Protein AF-A0A7R8ZCL9-F1 (afdb_monomer_lite)

Organism: Timema douglasi (NCBI:txid61478)

Sequence (149 aa):
MVAANIPWKKLDNPYFNAFLNKYTNMKIPDESTLRKHYLHSTYLSVVQTFDEEQAVAITEANAAIYCSSVIADLAYVKSNFGNLPGAITALEARDLPLVKEVKIMRGIEENLNQASGSVGTAIVDTFNRVLQRNPGWKVMTSMADILEG

pLDDT: mean 87.89, std 7.94, range [62.59, 96.94]

Foldseek 3Di:
DVVVPDDQQCCVVPVVQVVCCVVVVDNDDHSVVCVPPPCPVVVVVVLVPDDCVVDVVSVVVVCVVVVVVVVVVVVLCCQQPVCVVVLVVQLPDPPDDLLVNLVSLVVNLVSLVPRDDDVSVVVNVVSVVVCVVDPVNVVSNVVSVVVVD

Structure (mmCIF, N/CA/C/O backbone):
data_AF-A0A7R8ZCL9-F1
#
_entry.id   AF-A0A7R8ZCL9-F1
#
loop_
_atom_site.group_PDB
_atom_site.id
_atom_site.type_symbol
_atom_site.label_atom_id
_atom_site.label_alt_id
_atom_site.label_comp_id
_atom_site.label_asym_id
_atom_site.label_entity_id
_atom_site.label_seq_id
_atom_site.pdbx_PDB_ins_code
_atom_site.Cartn_x
_atom_site.Cartn_y
_atom_site.Cartn_z
_atom_site.occupancy
_atom_site.B_iso_or_equiv
_atom_site.auth_seq_id
_atom_site.auth_comp_id
_atom_site.auth_asym_id
_atom_site.auth_atom_id
_atom_site.pdbx_PDB_model_num
ATOM 1 N N . MET A 1 1 ? -20.299 -23.282 7.187 1.00 68.38 1 MET A N 1
ATOM 2 C CA . MET A 1 1 ? -19.136 -23.506 8.078 1.00 68.38 1 MET A CA 1
ATOM 3 C C . MET A 1 1 ? -19.289 -22.809 9.420 1.00 68.38 1 MET A C 1
ATOM 5 O O . MET A 1 1 ? -19.379 -23.524 10.404 1.00 68.38 1 MET A O 1
ATOM 9 N N . VAL A 1 2 ? -19.376 -21.469 9.469 1.00 62.59 2 VAL A N 1
ATOM 10 C CA . VAL A 1 2 ? -19.625 -20.713 10.721 1.00 62.59 2 VAL A CA 1
ATOM 11 C C . VAL A 1 2 ? -20.941 -21.143 11.367 1.00 62.59 2 VAL A C 1
ATOM 13 O O . VAL A 1 2 ? -20.937 -21.636 12.485 1.00 62.59 2 VAL A O 1
ATOM 16 N N . ALA A 1 3 ? -22.038 -21.109 10.604 1.00 65.56 3 ALA A N 1
ATOM 17 C CA . ALA A 1 3 ? -23.354 -21.561 11.067 1.00 65.56 3 ALA A CA 1
ATOM 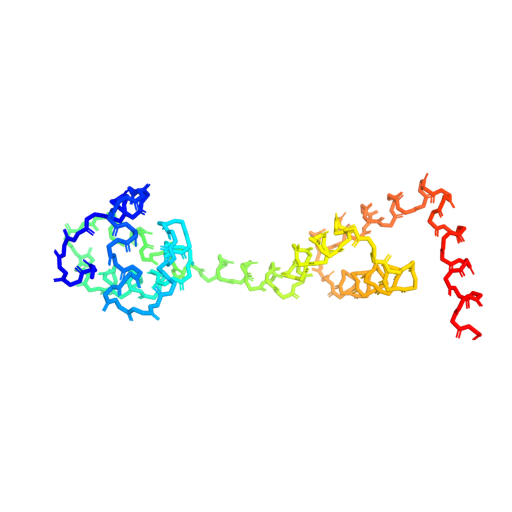18 C C . ALA A 1 3 ? -23.418 -23.056 11.443 1.00 65.56 3 ALA A C 1
ATOM 20 O O . ALA A 1 3 ? -24.341 -23.481 12.121 1.00 65.56 3 ALA A O 1
ATOM 21 N N . ALA A 1 4 ? -22.444 -23.857 10.997 1.00 74.69 4 ALA A N 1
ATOM 22 C CA . ALA A 1 4 ? -22.382 -25.293 11.266 1.00 74.69 4 ALA A CA 1
ATOM 23 C C . ALA A 1 4 ? -21.378 -25.646 12.381 1.00 74.69 4 ALA A C 1
ATOM 25 O O . ALA A 1 4 ? -21.123 -26.824 12.607 1.00 74.69 4 ALA A O 1
ATOM 26 N N . ASN A 1 5 ? -20.773 -24.642 13.032 1.00 75.50 5 ASN A N 1
ATOM 27 C CA . ASN A 1 5 ? -19.752 -24.800 14.071 1.00 75.50 5 ASN A CA 1
ATOM 28 C C . ASN A 1 5 ? -18.576 -25.720 13.671 1.00 75.50 5 ASN A C 1
ATOM 30 O O . ASN A 1 5 ? -18.032 -26.467 14.482 1.00 75.50 5 ASN A O 1
ATOM 34 N N . ILE A 1 6 ? -18.196 -25.704 12.389 1.00 79.50 6 ILE A N 1
ATOM 35 C CA . ILE A 1 6 ? -17.096 -26.530 11.874 1.00 79.50 6 ILE A CA 1
ATOM 36 C C . ILE A 1 6 ? -15.789 -25.751 12.053 1.00 79.50 6 ILE A C 1
ATOM 38 O O . ILE A 1 6 ? -15.682 -24.675 11.464 1.00 79.50 6 ILE A O 1
ATOM 42 N N . PRO A 1 7 ? -14.780 -26.271 12.784 1.00 81.50 7 PRO A N 1
ATOM 43 C CA . PRO A 1 7 ? -13.487 -25.609 12.933 1.00 81.50 7 PRO A CA 1
ATOM 44 C C . PRO A 1 7 ? -12.785 -25.425 11.590 1.00 81.50 7 PRO A C 1
ATOM 46 O O . PRO A 1 7 ? -12.665 -26.361 10.801 1.00 81.50 7 PRO A O 1
ATOM 49 N N . TRP A 1 8 ? -12.269 -24.228 11.342 1.00 80.31 8 TRP A N 1
ATOM 50 C CA . TRP A 1 8 ? -11.793 -23.841 10.013 1.00 80.31 8 TRP A CA 1
ATOM 51 C C . TRP A 1 8 ? -10.515 -24.551 9.592 1.00 80.31 8 TRP A C 1
ATOM 53 O O . TRP A 1 8 ? -10.356 -24.860 8.419 1.00 80.31 8 TRP A O 1
ATOM 63 N N . LYS A 1 9 ? -9.684 -24.944 10.562 1.00 84.44 9 LYS A N 1
ATOM 64 C CA . LYS A 1 9 ? -8.513 -25.810 10.363 1.00 84.44 9 LYS A CA 1
ATOM 65 C C . LYS A 1 9 ? -8.853 -27.131 9.659 1.00 84.44 9 LYS A C 1
ATOM 67 O O . LYS A 1 9 ? -7.988 -27.789 9.096 1.00 84.44 9 LYS A O 1
ATOM 72 N N . LYS A 1 10 ? -10.124 -27.554 9.673 1.00 86.50 10 LYS A N 1
ATOM 73 C CA . LYS A 1 10 ? -10.569 -28.732 8.918 1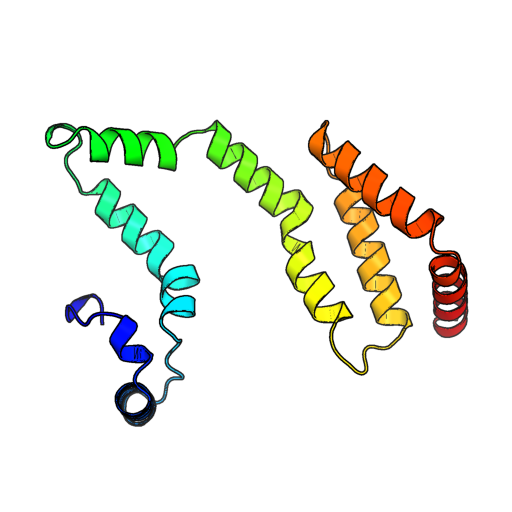.00 86.50 10 LYS A CA 1
ATOM 74 C C . LYS A 1 10 ? -10.495 -28.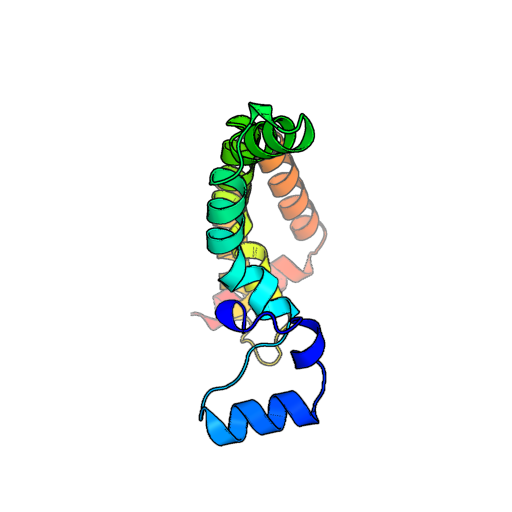524 7.404 1.00 86.50 10 LYS A C 1
ATOM 76 O O . LYS A 1 10 ? -10.436 -29.521 6.697 1.00 86.50 10 LYS A O 1
ATOM 81 N N . LEU A 1 11 ? -10.454 -27.286 6.908 1.00 85.44 11 LEU A N 1
ATOM 82 C CA . LEU A 1 11 ? -10.265 -26.989 5.485 1.00 85.44 11 LEU A CA 1
ATOM 83 C C . LEU A 1 11 ? -8.868 -27.301 4.964 1.00 85.44 11 LEU A C 1
ATOM 85 O O . LEU A 1 11 ? -8.723 -27.538 3.767 1.00 85.44 11 LEU A O 1
ATOM 89 N N . ASP A 1 12 ? -7.879 -27.365 5.852 1.00 84.56 12 ASP A N 1
ATOM 90 C CA . ASP A 1 12 ? -6.526 -27.797 5.503 1.00 84.56 12 ASP A CA 1
ATOM 91 C C . ASP A 1 12 ? -6.476 -29.310 5.237 1.00 84.56 12 ASP A C 1
ATOM 93 O O . ASP A 1 12 ? -5.496 -29.827 4.703 1.00 84.56 12 ASP A O 1
ATOM 97 N N . ASN A 1 13 ? -7.535 -30.051 5.594 1.00 88.94 13 ASN A N 1
ATOM 98 C CA . ASN A 1 13 ? -7.650 -31.455 5.239 1.00 88.94 13 ASN A CA 1
ATOM 99 C C . ASN A 1 13 ? -7.972 -31.587 3.735 1.00 88.94 13 ASN A C 1
ATOM 101 O O . ASN A 1 13 ? -9.056 -31.175 3.306 1.00 88.94 13 ASN A O 1
ATOM 105 N N . PRO A 1 14 ? -7.097 -32.231 2.939 1.00 89.81 14 PRO A N 1
ATOM 106 C CA . PRO A 1 14 ? -7.254 -32.297 1.489 1.00 89.81 14 PRO A CA 1
ATOM 107 C C . PRO A 1 14 ? -8.503 -33.077 1.062 1.00 89.81 14 PRO A C 1
ATOM 109 O O . PRO A 1 14 ? -9.140 -32.713 0.077 1.00 89.81 14 PRO A O 1
ATOM 112 N N . TYR A 1 15 ? -8.908 -34.105 1.817 1.00 92.19 15 TYR A N 1
ATOM 113 C CA . TYR A 1 15 ? -10.111 -34.888 1.524 1.00 92.19 15 TYR A CA 1
ATOM 114 C C . TYR A 1 15 ? -11.384 -34.085 1.777 1.00 92.19 15 TYR A C 1
ATOM 116 O O . TYR A 1 15 ? -12.304 -34.105 0.962 1.00 92.19 15 TYR A O 1
ATOM 124 N N . PHE A 1 16 ? -11.432 -33.353 2.891 1.00 88.94 16 PHE A N 1
ATOM 125 C CA . PHE A 1 16 ? -12.569 -32.494 3.213 1.00 88.94 16 PHE A CA 1
ATOM 126 C C . PHE A 1 16 ? -12.691 -31.334 2.219 1.00 88.94 16 PHE A C 1
ATOM 128 O O . PHE A 1 16 ? -13.784 -31.049 1.734 1.00 88.94 16 PHE A O 1
ATOM 135 N N . ASN A 1 17 ? -11.568 -30.716 1.852 1.00 87.50 17 ASN A N 1
ATOM 136 C CA . ASN A 1 17 ? -11.533 -29.658 0.848 1.00 87.50 17 ASN A CA 1
ATOM 137 C C . ASN A 1 17 ? -11.992 -30.169 -0.531 1.00 87.50 17 ASN A C 1
ATOM 139 O O . ASN A 1 17 ? -12.872 -29.572 -1.150 1.00 87.50 17 ASN A O 1
ATOM 143 N N . ALA A 1 18 ? -11.478 -31.323 -0.974 1.00 89.56 18 ALA A N 1
ATOM 144 C CA . ALA A 1 18 ? -11.885 -31.956 -2.228 1.00 89.56 18 ALA A CA 1
ATOM 145 C C . ALA A 1 18 ? -13.376 -32.322 -2.241 1.00 89.56 18 ALA A C 1
ATOM 147 O O . ALA A 1 18 ? -14.053 -32.107 -3.248 1.00 89.56 18 ALA A O 1
ATOM 148 N N . PHE A 1 19 ? -13.900 -32.832 -1.121 1.00 90.88 19 PHE A N 1
ATOM 149 C CA . PHE A 1 19 ? -15.327 -33.092 -0.956 1.00 90.88 19 PHE A CA 1
ATOM 150 C C . PHE A 1 19 ? -16.142 -31.811 -1.152 1.00 90.88 19 PHE A C 1
ATOM 152 O O . PHE A 1 19 ? -17.055 -31.787 -1.975 1.00 90.88 19 PHE A O 1
ATOM 159 N N . LEU A 1 20 ? -15.792 -30.732 -0.447 1.00 88.69 20 LEU A N 1
ATOM 160 C CA . LEU A 1 20 ? -16.513 -29.469 -0.569 1.00 88.69 20 LEU A CA 1
ATOM 161 C C . LEU A 1 20 ? -16.443 -28.922 -1.999 1.00 88.69 20 LEU A C 1
ATOM 163 O O . LEU A 1 20 ? -17.494 -28.640 -2.561 1.00 88.69 20 LEU A O 1
ATOM 167 N N . ASN A 1 21 ? -15.259 -28.870 -2.622 1.00 88.62 21 ASN A N 1
ATOM 168 C CA . ASN A 1 21 ? -15.110 -28.419 -4.013 1.00 88.62 21 ASN A CA 1
ATOM 169 C C . ASN A 1 21 ? -15.998 -29.221 -4.980 1.00 88.62 21 ASN A C 1
ATOM 171 O O . ASN A 1 21 ? -16.619 -28.643 -5.870 1.00 88.62 21 ASN A O 1
ATOM 175 N N . LYS A 1 22 ? -16.086 -30.547 -4.794 1.00 93.19 22 LYS A N 1
ATOM 176 C CA . LYS A 1 22 ? -16.890 -31.435 -5.646 1.00 93.19 22 LYS A CA 1
ATOM 177 C C . LYS A 1 22 ? -18.387 -31.136 -5.564 1.00 93.19 22 LYS A C 1
ATOM 179 O O . LYS A 1 22 ? -19.062 -31.188 -6.586 1.00 93.19 22 LYS A O 1
ATOM 184 N N . TYR A 1 23 ? -18.913 -30.880 -4.367 1.00 90.19 23 TYR A N 1
ATOM 185 C CA . TYR A 1 23 ? -20.361 -30.760 -4.154 1.00 90.19 23 TYR A CA 1
ATOM 186 C C . TYR A 1 23 ? -20.878 -29.320 -4.149 1.00 90.19 23 TYR A C 1
ATOM 188 O O . TYR A 1 23 ? -22.066 -29.112 -4.374 1.00 90.19 23 TYR A O 1
ATOM 196 N N . THR A 1 24 ? -20.023 -28.324 -3.913 1.00 86.75 24 THR A N 1
ATOM 197 C CA . THR A 1 24 ? -20.414 -26.905 -3.982 1.00 86.75 24 THR A CA 1
ATOM 198 C C . THR A 1 24 ? -20.139 -26.287 -5.345 1.00 86.75 24 THR A C 1
ATOM 200 O O . THR A 1 24 ? -20.676 -25.224 -5.643 1.00 86.75 24 THR A O 1
ATOM 203 N N . ASN A 1 25 ? -19.306 -26.930 -6.171 1.00 87.00 25 ASN A N 1
ATOM 204 C CA . ASN A 1 25 ? -18.831 -26.396 -7.447 1.00 87.00 25 ASN A CA 1
ATOM 205 C C . ASN A 1 25 ? -18.141 -25.020 -7.306 1.00 87.00 25 ASN A C 1
ATOM 207 O O . ASN A 1 25 ? -18.103 -24.224 -8.243 1.00 87.00 25 ASN A O 1
ATOM 211 N N . MET A 1 26 ? -17.602 -24.732 -6.118 1.00 83.19 26 MET A N 1
ATOM 212 C CA . MET A 1 26 ? -16.887 -23.504 -5.783 1.00 83.19 26 MET A CA 1
ATOM 213 C C . MET A 1 26 ? -15.478 -23.848 -5.311 1.00 83.19 26 MET A C 1
ATOM 215 O O . MET A 1 26 ? -15.293 -24.826 -4.593 1.00 83.19 26 MET A O 1
ATOM 219 N N . LYS A 1 27 ? -14.492 -23.010 -5.653 1.00 83.06 27 LYS A N 1
ATOM 220 C CA . LYS A 1 27 ? -13.144 -23.114 -5.083 1.00 83.06 27 LYS A CA 1
ATOM 221 C C . LYS A 1 27 ? -13.193 -22.670 -3.624 1.00 83.06 27 LYS A C 1
ATOM 223 O O . LYS A 1 27 ? -13.339 -21.480 -3.344 1.00 83.06 27 LYS A O 1
ATOM 228 N N . ILE A 1 28 ? -13.083 -23.623 -2.707 1.00 83.50 28 ILE A N 1
ATOM 229 C CA . ILE A 1 28 ? -13.099 -23.348 -1.273 1.00 83.50 28 ILE A CA 1
ATOM 230 C C . ILE A 1 28 ? -11.770 -22.685 -0.880 1.00 83.50 28 ILE A C 1
ATOM 232 O O . ILE A 1 28 ? -10.712 -23.279 -1.109 1.00 83.50 28 ILE A O 1
ATOM 236 N N . PRO A 1 29 ? -11.792 -21.467 -0.308 1.00 82.44 29 PRO A N 1
ATOM 237 C CA . PRO A 1 29 ? -10.581 -20.824 0.180 1.00 82.44 29 PRO A CA 1
ATOM 238 C C . PRO A 1 29 ? -9.990 -21.603 1.358 1.00 82.44 29 PRO A C 1
ATOM 240 O O . PRO A 1 29 ? -10.722 -22.231 2.123 1.00 82.44 29 PRO A O 1
ATOM 243 N N . ASP A 1 30 ? -8.672 -21.543 1.523 1.00 83.81 30 ASP A N 1
ATOM 244 C CA . ASP A 1 30 ? -8.004 -22.103 2.697 1.00 83.81 30 ASP A CA 1
ATOM 245 C C . ASP A 1 30 ? -8.353 -21.325 3.980 1.00 83.81 30 ASP A C 1
ATOM 247 O O . ASP A 1 30 ? -8.913 -20.220 3.954 1.00 83.81 30 ASP A O 1
ATOM 251 N N . GLU A 1 31 ? -8.001 -21.911 5.124 1.00 85.12 31 GLU A N 1
ATOM 252 C CA . GLU A 1 31 ? -8.277 -21.357 6.449 1.00 85.12 31 GLU A CA 1
ATOM 253 C C . GLU A 1 31 ? -7.700 -19.943 6.642 1.00 85.12 31 GLU A C 1
ATOM 255 O O . GLU A 1 31 ? -8.360 -19.067 7.215 1.00 85.12 31 GLU A O 1
ATOM 260 N N . SER A 1 32 ? -6.516 -19.677 6.086 1.00 82.50 32 SER A N 1
ATOM 261 C CA . SER A 1 32 ? -5.867 -18.368 6.151 1.00 82.50 32 SER A CA 1
ATOM 262 C C . SER A 1 32 ? -6.606 -17.331 5.316 1.00 82.50 32 SER A C 1
ATOM 264 O O . SER A 1 32 ? -6.844 -16.212 5.785 1.00 82.50 32 SER A O 1
ATOM 266 N N . THR A 1 33 ? -7.024 -17.704 4.106 1.00 83.25 33 THR A N 1
ATOM 267 C CA . THR A 1 33 ? -7.795 -16.825 3.222 1.00 83.25 33 THR A CA 1
ATOM 268 C C . THR A 1 33 ? -9.134 -16.442 3.843 1.00 83.25 33 THR A C 1
ATOM 270 O O . THR A 1 33 ? -9.481 -15.254 3.843 1.00 83.25 33 THR A O 1
ATOM 273 N N . LEU A 1 34 ? -9.855 -17.402 4.434 1.00 79.94 34 LEU A N 1
ATOM 274 C CA . LEU A 1 34 ? -11.108 -17.116 5.131 1.00 79.94 34 LEU A CA 1
ATOM 275 C C . LEU A 1 34 ? -10.897 -16.172 6.318 1.00 79.94 34 LEU A C 1
ATOM 277 O O . LEU A 1 34 ? -11.644 -15.203 6.471 1.00 79.94 34 LEU A O 1
ATOM 281 N N . ARG A 1 35 ? -9.872 -16.417 7.148 1.00 78.25 35 ARG A N 1
ATOM 282 C CA . ARG A 1 35 ? -9.607 -15.594 8.339 1.00 78.25 35 ARG A CA 1
ATOM 283 C C . ARG A 1 35 ? -9.322 -14.142 7.978 1.00 78.25 35 ARG A C 1
ATOM 285 O O . ARG A 1 35 ? -9.827 -13.241 8.638 1.00 78.25 35 ARG A O 1
ATOM 292 N N . LYS A 1 36 ? -8.520 -13.919 6.938 1.00 77.69 36 LYS A N 1
ATOM 293 C CA . LYS A 1 36 ? -8.068 -12.576 6.556 1.00 77.69 36 LYS A CA 1
ATOM 294 C C . LYS A 1 36 ? -9.147 -11.747 5.861 1.00 77.69 36 LYS A C 1
ATOM 296 O O . LYS A 1 36 ? -9.200 -10.545 6.083 1.00 77.69 36 LYS A O 1
ATOM 301 N N . HIS A 1 37 ? -9.992 -12.366 5.034 1.00 75.50 37 HIS A N 1
ATOM 302 C CA . HIS A 1 37 ? -10.864 -11.614 4.118 1.00 75.50 37 HIS A CA 1
ATOM 303 C C . HIS A 1 37 ? -12.356 -11.737 4.425 1.00 75.50 37 HIS A C 1
ATOM 305 O O . HIS A 1 37 ? -13.115 -10.839 4.079 1.00 75.50 37 HIS A O 1
ATOM 311 N N . TYR A 1 38 ? -12.789 -12.824 5.067 1.00 69.94 38 TYR A N 1
ATOM 312 C CA . TYR A 1 38 ? -14.214 -13.104 5.272 1.00 69.94 38 TYR A CA 1
ATOM 313 C C . TYR A 1 38 ? -14.660 -12.883 6.719 1.00 69.94 38 TYR A C 1
ATOM 315 O O . TYR A 1 38 ? -15.830 -12.607 6.964 1.00 69.94 38 TYR A O 1
ATOM 323 N N . LEU A 1 39 ? -13.741 -12.987 7.684 1.00 69.12 39 LEU A N 1
ATOM 324 C CA . LEU A 1 39 ? -14.088 -12.934 9.107 1.00 69.12 39 LEU A CA 1
ATOM 325 C C . LEU A 1 39 ? -14.057 -11.558 9.740 1.00 69.12 39 LEU A C 1
ATOM 327 O O . LEU A 1 39 ? -14.626 -11.412 10.815 1.00 69.12 39 LEU A O 1
ATOM 331 N N . HIS A 1 40 ? -13.406 -10.573 9.125 1.00 73.75 40 HIS A N 1
ATOM 332 C CA . HIS A 1 40 ? -13.205 -9.283 9.777 1.00 73.75 40 HIS A CA 1
ATOM 333 C C . HIS A 1 40 ? -14.537 -8.663 10.228 1.00 73.75 40 HIS A C 1
ATOM 335 O O . HIS A 1 40 ? -14.711 -8.372 11.409 1.00 73.75 40 HIS A O 1
ATOM 341 N N . SER A 1 41 ? -15.516 -8.586 9.323 1.00 72.75 41 SER A N 1
ATOM 342 C CA . SER A 1 41 ? -16.856 -8.070 9.625 1.00 72.75 41 SER A CA 1
ATOM 343 C C . SER A 1 41 ? -17.634 -8.944 10.614 1.00 72.75 41 SER A C 1
ATOM 345 O O . SER A 1 41 ? -18.355 -8.423 11.460 1.00 72.75 41 SER A O 1
ATOM 347 N N . THR A 1 42 ? -17.468 -10.269 10.547 1.00 71.69 42 THR A N 1
ATOM 348 C CA . THR A 1 42 ? -18.171 -11.205 11.439 1.00 71.69 42 THR A CA 1
ATOM 349 C C . THR A 1 42 ? -17.630 -11.116 12.868 1.00 71.69 42 THR A C 1
ATOM 351 O O . THR A 1 42 ? -18.417 -11.037 13.806 1.00 71.69 42 THR A O 1
ATOM 354 N N . TYR A 1 43 ? -16.307 -11.055 13.053 1.00 75.06 43 TYR A N 1
ATOM 355 C CA . TYR A 1 43 ? -15.702 -10.862 14.374 1.00 75.06 43 TYR A CA 1
ATOM 356 C C . TYR A 1 43 ? -16.099 -9.530 14.992 1.00 75.06 43 TYR A C 1
ATOM 358 O O . TYR A 1 43 ? -16.515 -9.521 16.145 1.00 75.06 43 TYR A O 1
ATOM 366 N N . LEU A 1 44 ? -16.014 -8.438 14.225 1.00 76.00 44 LEU A N 1
ATOM 367 C CA . LEU A 1 44 ? -16.445 -7.115 14.680 1.00 76.00 44 LEU A CA 1
ATOM 368 C C . LEU A 1 44 ? -17.885 -7.155 15.199 1.00 76.00 44 LEU A C 1
ATOM 370 O O . LEU A 1 44 ? -18.132 -6.717 16.316 1.00 76.00 44 LEU A O 1
ATOM 374 N N . SER A 1 45 ? -18.801 -7.771 14.443 1.00 78.56 45 SER A N 1
ATOM 375 C CA . SER A 1 45 ? -20.203 -7.875 14.861 1.00 78.56 45 SER A CA 1
ATOM 376 C C . SER A 1 45 ? -20.390 -8.675 16.152 1.00 78.56 45 SER A C 1
ATOM 378 O O . SER A 1 45 ? -21.146 -8.260 17.020 1.00 78.56 45 SER A O 1
ATOM 380 N N . VAL A 1 46 ? -19.673 -9.793 16.320 1.00 78.75 46 VAL A N 1
ATOM 381 C CA . VAL A 1 46 ? -19.784 -10.638 17.518 1.00 78.75 46 VAL A CA 1
ATOM 382 C C . VAL A 1 46 ? -19.207 -9.927 18.739 1.00 78.75 46 VAL A C 1
ATOM 384 O O . VAL A 1 46 ? -19.841 -9.923 19.789 1.00 78.75 46 VAL A O 1
ATOM 387 N N . VAL A 1 47 ? -18.051 -9.275 18.601 1.00 77.12 47 VAL A N 1
ATOM 388 C CA . VAL A 1 47 ? -17.447 -8.504 19.697 1.00 77.12 47 VAL A CA 1
ATOM 389 C C . VAL A 1 47 ? -18.367 -7.358 20.131 1.00 77.12 47 VAL A C 1
ATOM 391 O O . VAL A 1 47 ? -18.550 -7.155 21.326 1.00 77.12 47 VAL A O 1
ATOM 394 N N . GLN A 1 48 ? -19.033 -6.690 19.183 1.00 76.56 48 GLN A N 1
ATOM 395 C CA . GLN A 1 48 ? -20.042 -5.660 19.465 1.00 76.56 48 GLN A CA 1
ATOM 396 C C . GLN A 1 48 ? -21.318 -6.198 20.135 1.00 76.56 48 GLN A C 1
ATOM 398 O O . GLN A 1 48 ? -22.039 -5.423 20.754 1.00 76.56 48 GLN A O 1
ATOM 403 N N . THR A 1 49 ? -21.637 -7.492 19.996 1.00 80.81 49 THR A N 1
ATOM 404 C CA . THR A 1 49 ? -22.814 -8.085 20.662 1.00 80.81 49 THR A CA 1
ATOM 405 C C . THR A 1 49 ? -22.580 -8.427 22.129 1.00 80.81 49 THR A C 1
ATOM 407 O O . THR A 1 49 ? -23.542 -8.734 22.832 1.00 80.81 49 THR A O 1
ATOM 410 N N . PHE A 1 50 ? -21.327 -8.420 22.591 1.00 80.56 50 PHE A N 1
ATOM 411 C CA . PHE A 1 50 ? -21.027 -8.726 23.980 1.00 80.56 50 PHE A CA 1
ATOM 412 C C . PHE A 1 50 ? -21.287 -7.527 24.885 1.00 80.56 50 PHE A C 1
ATOM 414 O O . PHE A 1 50 ? -21.000 -6.385 24.538 1.00 80.56 50 PHE A O 1
ATOM 421 N N . ASP A 1 51 ? -21.820 -7.823 26.064 1.00 76.88 51 ASP A N 1
ATOM 422 C CA . ASP A 1 51 ? -22.092 -6.833 27.092 1.00 76.88 51 ASP A CA 1
ATOM 423 C C . ASP A 1 51 ? -20.781 -6.401 27.762 1.00 76.88 51 ASP A C 1
ATOM 425 O O . ASP A 1 51 ? -20.084 -7.205 28.391 1.00 76.88 51 ASP A O 1
ATOM 429 N N . GLU A 1 52 ? -20.441 -5.126 27.593 1.00 71.06 52 GLU A N 1
ATOM 430 C CA . GLU A 1 52 ? -19.233 -4.501 28.130 1.00 71.06 52 GLU A CA 1
ATOM 431 C C . GLU A 1 52 ? -19.154 -4.590 29.663 1.00 71.06 52 GLU A C 1
ATOM 433 O O . GLU A 1 52 ? -18.057 -4.653 30.220 1.00 71.06 52 GLU A O 1
ATOM 438 N N . GLU A 1 53 ? -20.294 -4.686 30.356 1.00 73.12 53 GLU A N 1
ATOM 439 C CA . GLU A 1 53 ? -20.333 -4.807 31.818 1.00 73.12 53 GLU A CA 1
ATOM 440 C C . GLU A 1 53 ? -19.933 -6.207 32.318 1.00 73.12 53 GLU A C 1
ATOM 442 O O . GLU A 1 53 ? -19.596 -6.376 33.492 1.00 73.12 53 GLU A O 1
ATOM 447 N N . GLN A 1 54 ? -19.921 -7.223 31.444 1.00 78.94 54 GLN A N 1
ATOM 448 C CA . GLN A 1 54 ? -19.662 -8.612 31.845 1.00 78.94 54 GLN A CA 1
ATOM 449 C C . GLN A 1 54 ? -18.179 -8.985 31.888 1.00 78.94 54 GLN A C 1
ATOM 451 O O . GLN A 1 54 ? -17.818 -9.944 32.575 1.00 78.94 54 GLN A O 1
ATOM 456 N N . ALA A 1 55 ? -17.303 -8.258 31.183 1.00 82.75 55 ALA A N 1
ATOM 457 C CA . ALA A 1 55 ? -15.864 -8.494 31.266 1.00 82.75 55 ALA A CA 1
ATOM 458 C C . ALA A 1 55 ? -15.020 -7.285 30.844 1.00 82.75 55 ALA A C 1
ATOM 460 O O . ALA A 1 55 ? -15.187 -6.732 29.760 1.00 82.75 55 ALA A O 1
ATOM 461 N N . VAL A 1 56 ? -13.981 -6.999 31.634 1.00 82.94 56 VAL A N 1
ATOM 462 C CA . VAL A 1 56 ? -12.954 -5.984 31.326 1.00 82.94 56 VAL A CA 1
ATOM 463 C C . VAL A 1 56 ? -12.240 -6.265 29.994 1.00 82.94 56 VAL A C 1
ATOM 465 O O . VAL A 1 56 ? -11.886 -5.352 29.262 1.00 82.94 56 VAL A O 1
ATOM 468 N N . ALA A 1 57 ? -12.087 -7.535 29.611 1.00 83.12 57 ALA A N 1
ATOM 469 C CA . ALA A 1 57 ? -11.486 -7.881 28.323 1.00 83.12 57 ALA A CA 1
ATOM 470 C C . ALA A 1 57 ? -12.323 -7.406 27.114 1.00 83.12 57 ALA A C 1
ATOM 472 O O . ALA A 1 57 ? -11.759 -7.137 26.055 1.00 83.12 57 ALA A O 1
ATOM 473 N N . ILE A 1 58 ? -13.653 -7.300 27.253 1.00 79.56 58 ILE A N 1
ATOM 474 C CA . ILE A 1 58 ? -14.546 -6.823 26.182 1.00 79.56 58 ILE A CA 1
ATOM 475 C C . ILE A 1 58 ? -14.396 -5.308 26.026 1.00 79.56 58 ILE A C 1
ATOM 477 O O . ILE A 1 58 ? -14.236 -4.827 24.903 1.00 79.56 58 ILE A O 1
ATOM 481 N N . THR A 1 59 ? -14.375 -4.565 27.137 1.00 82.06 59 THR A N 1
ATOM 482 C CA . THR A 1 59 ? -14.181 -3.107 27.113 1.00 82.06 59 THR A CA 1
ATOM 483 C C . THR A 1 59 ? -12.820 -2.732 26.541 1.00 82.06 59 THR A C 1
ATOM 485 O O . THR A 1 59 ? -12.737 -1.857 25.681 1.00 82.06 59 THR A O 1
ATOM 488 N N . GLU A 1 60 ? -11.756 -3.434 26.937 1.00 83.56 60 GLU A N 1
ATOM 489 C CA . GLU A 1 60 ? -10.413 -3.235 26.384 1.00 83.56 60 GLU A CA 1
ATOM 490 C C . GLU A 1 60 ? -10.349 -3.552 24.882 1.00 83.56 60 GLU A C 1
ATOM 492 O O . GLU A 1 60 ? -9.759 -2.788 24.113 1.00 83.56 60 GLU A O 1
ATOM 497 N N . ALA A 1 61 ? -10.987 -4.642 24.439 1.00 83.38 61 ALA A N 1
ATOM 498 C CA . ALA A 1 61 ? -11.043 -4.997 23.024 1.00 83.38 61 ALA A CA 1
ATOM 499 C C . ALA A 1 61 ? -11.796 -3.941 22.198 1.00 83.38 61 ALA A C 1
ATOM 501 O O . ALA A 1 61 ? -11.283 -3.508 21.166 1.00 83.38 61 ALA A O 1
ATOM 502 N N . ASN A 1 62 ? -12.966 -3.481 22.654 1.00 79.50 62 ASN A N 1
ATOM 503 C CA . ASN A 1 62 ? -13.720 -2.418 21.982 1.00 79.50 62 ASN A CA 1
ATOM 504 C C . ASN A 1 62 ? -12.933 -1.104 21.958 1.00 79.50 62 ASN A C 1
ATOM 506 O O . ASN A 1 62 ? -12.819 -0.480 20.902 1.00 79.50 62 ASN A O 1
ATOM 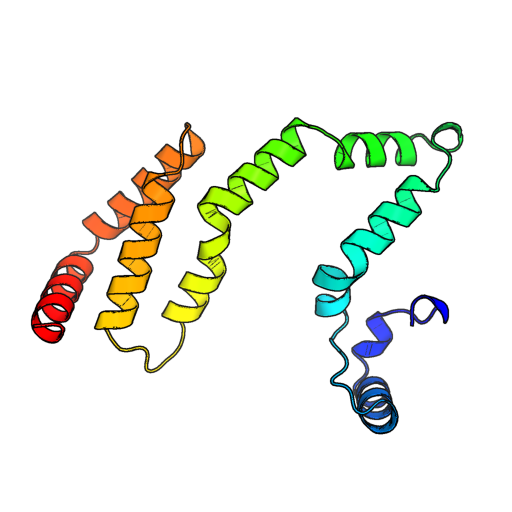510 N N . ALA A 1 63 ? -12.311 -0.716 23.073 1.00 84.38 63 ALA A N 1
ATOM 511 C CA . ALA A 1 63 ? -11.466 0.472 23.129 1.00 84.38 63 ALA A CA 1
ATOM 512 C C . ALA A 1 63 ? -10.308 0.402 22.121 1.00 84.38 63 ALA A C 1
ATOM 514 O O . ALA A 1 63 ? -10.025 1.391 21.449 1.00 84.38 63 ALA A O 1
ATOM 515 N N . ALA A 1 64 ? -9.669 -0.762 21.961 1.00 82.19 64 ALA A N 1
ATOM 516 C CA . ALA A 1 64 ? -8.603 -0.961 20.981 1.00 82.19 64 ALA A CA 1
ATOM 517 C C . ALA A 1 64 ? -9.115 -0.952 19.528 1.00 82.19 64 ALA A C 1
ATOM 519 O O . ALA A 1 64 ? -8.484 -0.342 18.664 1.00 82.19 64 ALA A O 1
ATOM 520 N N . ILE A 1 65 ? -10.257 -1.595 19.257 1.00 79.44 65 ILE A N 1
ATOM 521 C CA . ILE A 1 65 ? -10.872 -1.675 17.920 1.00 79.44 65 ILE A CA 1
ATOM 522 C C . ILE A 1 65 ? -11.314 -0.293 17.428 1.00 79.44 65 ILE A C 1
ATOM 524 O O . ILE A 1 65 ? -11.110 0.036 16.259 1.00 79.44 65 ILE A O 1
ATOM 528 N N . TYR A 1 66 ? -11.901 0.518 18.311 1.00 80.69 66 TYR A N 1
ATOM 529 C CA . TYR A 1 66 ? -12.409 1.853 17.979 1.00 80.69 66 TYR A CA 1
ATOM 530 C C . TYR A 1 66 ? -11.449 2.981 18.353 1.00 80.69 66 TYR A C 1
ATOM 532 O O . TYR A 1 66 ? -11.825 4.153 18.294 1.00 80.69 66 TYR A O 1
ATOM 540 N N . CYS A 1 67 ? -10.208 2.654 18.723 1.00 87.06 67 CYS A N 1
ATOM 541 C CA . CYS A 1 67 ? -9.207 3.658 19.042 1.00 87.06 67 CYS A CA 1
ATOM 542 C C . CYS A 1 67 ? -8.967 4.546 17.815 1.00 87.06 67 CYS A C 1
ATOM 544 O O . C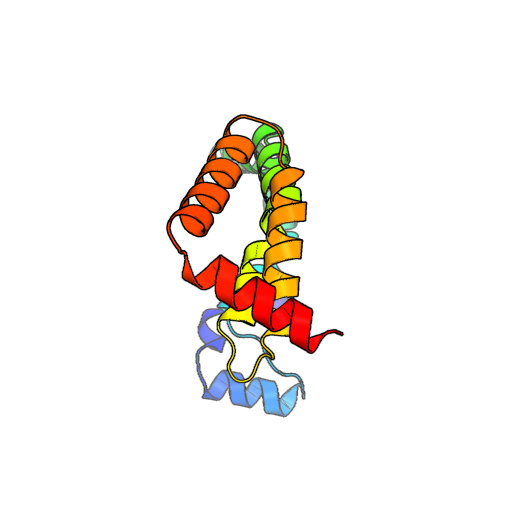YS A 1 67 ? -8.474 4.093 16.778 1.00 87.06 67 CYS A O 1
ATOM 546 N N . SER A 1 68 ? -9.315 5.826 17.935 1.00 86.94 68 SER A N 1
ATOM 547 C CA . SER A 1 68 ? -9.278 6.775 16.821 1.00 86.94 68 SER A CA 1
ATOM 548 C C . SER A 1 68 ? -7.876 6.943 16.240 1.00 86.94 68 SER A C 1
ATOM 550 O O . SER A 1 68 ? -7.740 7.072 15.025 1.00 86.94 68 SER A O 1
ATOM 552 N N . SER A 1 69 ? -6.832 6.878 17.073 1.00 88.31 69 SER A N 1
ATOM 553 C CA . SER A 1 69 ? -5.447 6.944 16.606 1.00 88.31 69 SER A CA 1
ATOM 554 C C . SER A 1 69 ? -5.054 5.701 15.810 1.00 88.31 69 SER A C 1
ATOM 556 O O . SER A 1 69 ? -4.469 5.839 14.747 1.00 88.31 69 SER A O 1
ATOM 558 N N . VAL A 1 70 ? -5.445 4.498 16.248 1.00 86.94 70 VAL A N 1
ATOM 559 C CA . VAL A 1 70 ? -5.168 3.249 15.512 1.00 86.94 70 VAL A CA 1
ATOM 560 C C . VAL A 1 70 ? -5.884 3.243 14.164 1.00 86.94 70 VAL A C 1
ATOM 562 O O . VAL A 1 70 ? -5.303 2.846 13.156 1.00 86.94 70 VAL A O 1
ATOM 565 N N . ILE A 1 71 ? -7.133 3.716 14.124 1.00 87.31 71 ILE A N 1
ATOM 566 C CA . ILE A 1 71 ? -7.892 3.860 12.876 1.00 87.31 71 ILE A CA 1
ATOM 567 C C . ILE A 1 71 ? -7.203 4.863 11.944 1.00 87.31 71 ILE A C 1
ATOM 569 O O . ILE A 1 71 ? -7.050 4.578 10.756 1.00 87.31 71 ILE A O 1
ATOM 573 N N . ALA A 1 72 ? -6.765 6.011 12.469 1.00 89.50 72 ALA A N 1
ATOM 574 C CA . ALA A 1 72 ? -6.054 7.024 11.693 1.00 89.50 72 ALA A CA 1
ATOM 575 C C . ALA A 1 72 ? -4.713 6.499 11.155 1.00 89.50 72 ALA A C 1
ATOM 577 O O . ALA A 1 72 ? -4.428 6.663 9.968 1.00 89.50 72 ALA A O 1
ATOM 578 N N . ASP A 1 73 ? -3.935 5.803 11.985 1.00 90.94 73 ASP A N 1
ATOM 579 C CA . ASP A 1 73 ? -2.661 5.193 11.603 1.00 90.94 73 ASP A CA 1
ATOM 580 C C . ASP A 1 73 ? -2.864 4.111 10.535 1.00 90.94 73 ASP A C 1
ATOM 582 O O . ASP A 1 73 ? -2.154 4.079 9.529 1.00 90.94 73 ASP A O 1
ATOM 586 N N . LEU A 1 74 ? -3.871 3.246 10.693 1.00 90.75 74 LEU A N 1
ATOM 587 C CA . LEU A 1 74 ? -4.178 2.207 9.710 1.00 90.75 74 LEU A CA 1
ATOM 588 C C . LEU A 1 74 ? -4.662 2.805 8.385 1.00 90.75 74 LEU A C 1
ATOM 590 O O . LEU A 1 74 ? -4.256 2.335 7.318 1.00 90.75 74 LEU A O 1
ATOM 594 N N . ALA A 1 75 ? -5.497 3.846 8.439 1.00 90.94 75 ALA A N 1
ATOM 595 C CA . ALA A 1 75 ? -5.926 4.583 7.257 1.00 90.94 75 ALA A CA 1
ATOM 596 C C . ALA A 1 75 ? -4.722 5.210 6.543 1.00 90.94 75 ALA A C 1
ATOM 598 O O . ALA A 1 75 ? -4.591 5.039 5.331 1.00 90.94 75 ALA A O 1
ATOM 599 N N . TYR A 1 76 ? -3.806 5.830 7.294 1.00 93.56 76 TYR A N 1
ATOM 600 C CA . TYR A 1 76 ? -2.564 6.395 6.770 1.00 93.56 76 TYR A CA 1
ATOM 601 C C . TYR A 1 76 ? -1.676 5.326 6.118 1.00 93.56 76 TYR A C 1
ATOM 603 O O . TYR A 1 76 ? -1.199 5.519 4.998 1.00 93.56 76 TYR A O 1
ATOM 611 N N . VAL A 1 77 ? -1.480 4.168 6.759 1.00 92.12 77 VAL A N 1
ATOM 612 C CA . VAL A 1 77 ? -0.701 3.070 6.164 1.00 92.12 77 VAL A CA 1
ATOM 613 C C . VAL A 1 77 ? -1.366 2.564 4.888 1.00 92.12 77 VAL A C 1
ATOM 615 O O . VAL A 1 77 ? -0.696 2.356 3.874 1.00 92.12 77 VAL A O 1
ATOM 618 N N . LYS A 1 78 ? -2.689 2.380 4.907 1.00 91.81 78 LYS A N 1
ATOM 619 C CA . LYS A 1 78 ? -3.429 1.872 3.752 1.00 91.81 78 LYS A CA 1
ATOM 620 C C . LYS A 1 78 ? -3.394 2.846 2.575 1.00 91.81 78 LYS A C 1
ATOM 622 O O . LYS A 1 78 ? -3.217 2.381 1.449 1.00 91.81 78 LYS A O 1
ATOM 627 N N . SER A 1 79 ? -3.552 4.147 2.819 1.00 91.94 79 SER A N 1
ATOM 628 C CA . SER A 1 79 ? -3.567 5.169 1.767 1.00 91.94 79 SER A CA 1
ATOM 629 C C . SER A 1 79 ? -2.193 5.389 1.143 1.00 91.94 79 SER A C 1
ATOM 631 O O . SER A 1 79 ? -2.111 5.544 -0.069 1.00 91.94 79 SER A O 1
ATOM 633 N N . ASN A 1 80 ? -1.124 5.373 1.947 1.00 92.62 80 ASN A N 1
ATOM 634 C CA . ASN A 1 80 ? 0.219 5.728 1.477 1.00 92.62 80 ASN A CA 1
ATOM 635 C C . ASN A 1 80 ? 1.059 4.517 1.040 1.00 92.62 80 ASN A C 1
ATOM 637 O O . ASN A 1 80 ? 1.902 4.641 0.158 1.00 92.62 80 ASN A O 1
ATOM 641 N N . PHE A 1 81 ? 0.841 3.340 1.638 1.00 92.75 81 PHE A N 1
ATOM 642 C CA . PHE A 1 81 ? 1.709 2.166 1.444 1.00 92.75 81 PHE A CA 1
ATOM 643 C C . PHE A 1 81 ? 0.949 0.905 1.015 1.00 92.75 81 PHE A C 1
ATOM 645 O O . PHE A 1 81 ? 1.551 -0.145 0.777 1.00 92.75 81 PHE A O 1
ATOM 652 N N . GLY A 1 82 ? -0.381 0.973 0.900 1.00 91.62 82 GLY A N 1
ATOM 653 C CA . GLY A 1 82 ? -1.229 -0.186 0.618 1.00 91.62 82 GLY A CA 1
ATOM 654 C C . GLY A 1 82 ? -1.030 -0.817 -0.765 1.00 91.62 82 GLY A C 1
ATOM 655 O O . GLY A 1 82 ? -1.469 -1.949 -0.972 1.00 91.62 82 GLY A O 1
ATOM 656 N N . ASN A 1 83 ? -0.387 -0.112 -1.697 1.00 91.56 83 ASN A N 1
ATOM 657 C CA . ASN A 1 83 ? -0.049 -0.589 -3.040 1.00 91.56 83 ASN A CA 1
ATOM 658 C C . ASN A 1 83 ? 1.297 -1.340 -3.100 1.00 91.56 83 ASN A C 1
ATOM 660 O O . ASN A 1 83 ? 1.510 -2.103 -4.044 1.00 91.56 83 ASN A O 1
ATOM 664 N N . LEU A 1 84 ? 2.184 -1.167 -2.107 1.00 94.00 84 LEU A N 1
ATOM 665 C CA . LEU A 1 84 ? 3.532 -1.749 -2.116 1.00 94.00 84 LEU A CA 1
ATOM 666 C C . LEU A 1 84 ? 3.533 -3.279 -2.239 1.00 94.00 84 LEU A C 1
ATOM 668 O O . LEU A 1 84 ? 4.278 -3.780 -3.078 1.00 94.00 84 LEU A O 1
ATOM 672 N N . PRO A 1 85 ? 2.699 -4.048 -1.505 1.00 94.62 85 PRO A N 1
ATOM 673 C CA . PRO A 1 85 ? 2.724 -5.506 -1.623 1.00 94.62 85 PRO A CA 1
ATOM 674 C C . PRO A 1 85 ? 2.401 -5.993 -3.040 1.00 94.62 85 PRO A C 1
ATOM 676 O O . PRO A 1 85 ? 3.046 -6.910 -3.543 1.00 94.62 85 PRO A O 1
ATOM 679 N N . GLY A 1 86 ? 1.431 -5.355 -3.704 1.00 93.56 86 GLY A N 1
ATOM 680 C CA . GLY A 1 86 ? 1.063 -5.689 -5.080 1.00 93.56 86 GLY A CA 1
ATOM 681 C C . GLY A 1 86 ? 2.160 -5.323 -6.077 1.00 93.56 86 GLY A C 1
ATOM 682 O O . GLY A 1 86 ? 2.453 -6.106 -6.976 1.00 93.56 86 GLY A O 1
ATOM 683 N N . ALA A 1 87 ? 2.803 -4.170 -5.885 1.00 95.75 87 ALA A N 1
ATOM 684 C CA . ALA A 1 87 ? 3.907 -3.731 -6.728 1.00 95.75 87 ALA A CA 1
ATOM 685 C C . ALA A 1 87 ? 5.145 -4.635 -6.582 1.00 95.75 87 ALA A C 1
ATOM 687 O O . ALA A 1 87 ? 5.714 -5.043 -7.589 1.00 95.75 87 ALA A O 1
ATOM 688 N N . ILE A 1 88 ? 5.506 -5.022 -5.352 1.00 94.94 88 ILE A N 1
ATOM 689 C CA . ILE A 1 88 ? 6.595 -5.977 -5.083 1.00 94.94 88 ILE A CA 1
ATOM 690 C C . ILE A 1 88 ? 6.280 -7.329 -5.727 1.00 94.94 88 ILE A C 1
ATOM 692 O O . ILE A 1 88 ? 7.097 -7.840 -6.482 1.00 94.94 88 ILE A O 1
ATOM 696 N N . THR A 1 89 ? 5.067 -7.855 -5.523 1.00 95.38 89 THR A N 1
ATOM 697 C CA . THR A 1 89 ? 4.642 -9.129 -6.133 1.00 95.38 89 THR A CA 1
ATOM 698 C C . THR A 1 89 ? 4.753 -9.086 -7.661 1.00 95.38 89 THR A C 1
ATOM 700 O O . THR A 1 89 ? 5.143 -10.069 -8.285 1.00 95.38 89 THR A O 1
ATOM 703 N N . ALA A 1 90 ? 4.413 -7.950 -8.280 1.00 95.00 90 ALA A N 1
ATOM 704 C CA . ALA A 1 90 ? 4.535 -7.775 -9.723 1.00 95.00 90 ALA A CA 1
ATOM 705 C C . ALA A 1 90 ? 6.001 -7.736 -10.187 1.00 95.00 90 ALA A C 1
ATOM 707 O O . ALA A 1 90 ? 6.312 -8.340 -11.208 1.00 95.00 90 ALA A O 1
ATOM 708 N N . LEU A 1 91 ? 6.889 -7.073 -9.439 1.00 95.31 91 LEU A N 1
ATOM 709 C CA . LEU A 1 91 ? 8.329 -7.005 -9.730 1.00 95.31 91 LEU A CA 1
ATOM 710 C C . LEU A 1 91 ? 9.061 -8.336 -9.475 1.00 95.31 91 LEU A C 1
ATOM 712 O O . LEU A 1 91 ? 10.099 -8.589 -10.074 1.00 95.31 91 LEU A O 1
ATOM 716 N N . GLU A 1 92 ? 8.536 -9.192 -8.596 1.00 95.44 92 GLU A N 1
ATOM 717 C CA . GLU A 1 92 ? 9.066 -10.541 -8.346 1.00 95.44 92 GLU A CA 1
ATOM 718 C C . GLU A 1 92 ? 8.624 -11.566 -9.407 1.00 95.44 92 GLU A C 1
ATOM 720 O O . GLU A 1 92 ? 9.186 -12.664 -9.493 1.00 95.44 92 GLU A O 1
ATOM 725 N N . ALA A 1 93 ? 7.611 -11.238 -10.216 1.00 93.38 93 ALA A N 1
ATOM 726 C CA . ALA A 1 93 ? 7.134 -12.109 -11.282 1.00 93.38 93 ALA A CA 1
ATOM 727 C C . ALA A 1 93 ? 8.152 -12.206 -12.430 1.00 93.38 93 ALA A C 1
ATOM 729 O O . ALA A 1 93 ? 8.894 -11.274 -12.729 1.00 93.38 93 ALA A O 1
ATOM 730 N N . ARG A 1 94 ? 8.170 -13.352 -13.118 1.00 91.50 94 ARG A N 1
ATOM 731 C CA . ARG A 1 94 ? 9.026 -13.555 -14.296 1.00 91.50 94 ARG A CA 1
ATOM 732 C C . ARG A 1 94 ? 8.385 -12.943 -15.539 1.00 91.50 94 ARG A C 1
ATOM 734 O O . ARG A 1 94 ? 7.166 -12.810 -15.614 1.00 91.50 94 ARG A O 1
ATOM 741 N N . ASP A 1 95 ? 9.229 -12.627 -16.517 1.00 93.31 95 ASP A N 1
ATOM 742 C CA . ASP A 1 95 ? 8.833 -12.179 -17.858 1.00 93.31 95 ASP A CA 1
ATOM 743 C C . ASP A 1 95 ? 8.069 -10.842 -17.890 1.00 93.31 95 ASP A C 1
ATOM 745 O O . ASP A 1 95 ? 7.379 -10.526 -18.865 1.00 93.31 95 ASP A O 1
ATOM 749 N N . LEU A 1 96 ? 8.206 -10.022 -16.843 1.00 93.31 96 LEU A N 1
ATOM 750 C CA . LEU A 1 96 ? 7.702 -8.657 -16.849 1.00 93.31 96 LEU A CA 1
ATOM 751 C C . LEU A 1 96 ? 8.618 -7.784 -17.734 1.00 93.31 96 LEU A C 1
ATOM 753 O O . LEU A 1 96 ? 9.825 -7.739 -17.510 1.00 93.31 96 LEU A O 1
ATOM 757 N N . PRO A 1 97 ? 8.095 -7.089 -18.763 1.00 95.19 97 PRO A N 1
ATOM 758 C CA . PRO A 1 97 ? 8.924 -6.221 -19.593 1.00 95.19 97 PRO A CA 1
ATOM 759 C C . PRO A 1 97 ? 9.534 -5.075 -18.782 1.00 95.19 97 PRO A C 1
ATOM 761 O O . PRO A 1 97 ? 8.816 -4.427 -18.020 1.00 95.19 97 PRO A O 1
ATOM 764 N N . LEU A 1 98 ? 10.802 -4.746 -19.050 1.00 94.94 98 LEU A N 1
ATOM 765 C CA . LEU A 1 98 ? 11.550 -3.679 -18.367 1.00 94.94 98 LEU A CA 1
ATOM 766 C C . LEU A 1 98 ? 10.776 -2.353 -18.293 1.00 94.94 98 LEU A C 1
ATOM 768 O O . LEU A 1 98 ? 10.711 -1.710 -17.251 1.00 94.94 98 LEU A O 1
ATOM 772 N N . VAL A 1 99 ? 10.129 -1.962 -19.393 1.00 96.38 99 VAL A N 1
ATOM 773 C CA . VAL A 1 99 ? 9.296 -0.751 -19.453 1.00 96.38 99 VAL A CA 1
ATOM 774 C C . VAL A 1 99 ? 8.184 -0.773 -18.395 1.00 96.38 99 VAL A C 1
ATOM 776 O O . VAL A 1 99 ? 7.901 0.239 -17.755 1.00 96.38 99 VAL A O 1
ATOM 779 N N . LYS A 1 100 ? 7.550 -1.932 -18.176 1.00 96.50 100 LYS A N 1
ATOM 780 C CA . LYS A 1 100 ? 6.512 -2.084 -17.150 1.00 96.50 100 LYS A CA 1
ATOM 781 C C . LYS A 1 100 ? 7.106 -2.074 -15.742 1.00 96.50 100 LYS A C 1
ATOM 783 O O . LYS A 1 100 ? 6.512 -1.453 -14.868 1.00 96.50 100 LYS A O 1
ATOM 788 N N . GLU A 1 101 ? 8.260 -2.703 -15.526 1.00 95.81 101 GLU A N 1
ATOM 789 C CA . GLU A 1 101 ? 8.969 -2.672 -14.234 1.00 95.81 101 GLU A CA 1
ATOM 790 C C . GLU A 1 101 ? 9.321 -1.238 -13.821 1.00 95.81 101 GLU A C 1
ATOM 792 O O . GLU A 1 101 ? 9.010 -0.808 -12.708 1.00 95.81 101 GLU A O 1
ATOM 797 N N . VAL A 1 102 ? 9.894 -0.461 -14.747 1.00 96.19 102 VAL A N 1
ATOM 798 C CA . VAL A 1 102 ? 10.252 0.943 -14.506 1.00 96.19 102 VAL A CA 1
ATOM 799 C C . VAL A 1 102 ? 9.009 1.790 -14.231 1.00 96.19 102 VAL A C 1
ATOM 801 O O . VAL A 1 102 ? 9.027 2.604 -13.309 1.00 96.19 102 VAL A O 1
ATOM 804 N N . LYS A 1 103 ? 7.897 1.565 -14.946 1.00 96.44 103 LYS A N 1
ATOM 805 C CA . LYS A 1 103 ? 6.613 2.230 -14.651 1.00 96.44 103 LYS A CA 1
ATOM 806 C C . LYS A 1 103 ? 6.082 1.915 -13.256 1.00 96.44 103 LYS A C 1
ATOM 808 O O . LYS A 1 103 ? 5.606 2.824 -12.581 1.00 96.44 103 LYS A O 1
ATOM 813 N N . ILE A 1 104 ? 6.172 0.661 -12.809 1.00 96.94 104 ILE A N 1
ATOM 814 C CA . ILE A 1 104 ? 5.759 0.276 -11.451 1.00 96.94 104 ILE A CA 1
ATOM 815 C C . ILE A 1 104 ? 6.602 1.023 -10.414 1.00 96.94 104 ILE A C 1
ATOM 817 O O . ILE A 1 104 ? 6.049 1.599 -9.481 1.00 96.94 104 ILE A O 1
ATOM 821 N N . MET A 1 105 ? 7.923 1.060 -10.598 1.00 95.62 105 MET A N 1
ATOM 822 C CA . MET A 1 105 ? 8.834 1.770 -9.697 1.00 95.62 105 MET A CA 1
ATOM 823 C C . MET A 1 105 ? 8.586 3.285 -9.669 1.00 95.62 105 MET A C 1
ATOM 825 O O . MET A 1 105 ? 8.548 3.858 -8.582 1.00 95.62 105 MET A O 1
ATOM 829 N N . ARG A 1 106 ? 8.341 3.924 -10.823 1.00 95.06 106 ARG A N 1
ATOM 830 C CA . ARG A 1 106 ? 7.954 5.348 -10.899 1.00 95.06 106 ARG A CA 1
ATOM 831 C C . ARG A 1 106 ? 6.635 5.613 -10.165 1.00 95.06 106 ARG A C 1
ATOM 833 O O . ARG A 1 106 ? 6.551 6.544 -9.376 1.00 95.06 106 ARG A O 1
ATOM 840 N N . GLY A 1 107 ? 5.638 4.744 -10.339 1.00 94.81 107 GLY A N 1
ATOM 841 C CA . GLY A 1 107 ? 4.368 4.853 -9.612 1.00 94.81 107 GLY A CA 1
ATOM 842 C C . GLY A 1 107 ? 4.510 4.653 -8.096 1.00 94.81 107 GLY A C 1
ATOM 843 O O . GLY A 1 107 ? 3.795 5.283 -7.319 1.00 94.81 107 GLY A O 1
ATOM 844 N N . ILE A 1 108 ? 5.443 3.802 -7.646 1.00 94.94 108 ILE A N 1
ATOM 845 C CA . ILE A 1 108 ? 5.793 3.702 -6.219 1.00 94.94 108 ILE A CA 1
ATOM 846 C C . ILE A 1 108 ? 6.385 5.028 -5.732 1.00 94.94 108 ILE A C 1
ATOM 848 O O . ILE A 1 108 ? 5.944 5.534 -4.705 1.00 94.94 108 ILE A O 1
ATOM 852 N N . GLU A 1 109 ? 7.356 5.585 -6.456 1.00 93.88 109 GLU A N 1
ATOM 853 C CA . GLU A 1 109 ? 8.011 6.849 -6.103 1.00 93.88 109 GLU A CA 1
ATOM 854 C C . GLU A 1 109 ? 7.000 7.999 -5.981 1.00 93.88 109 GLU A C 1
ATOM 856 O O . GLU A 1 109 ? 6.979 8.697 -4.967 1.00 93.88 109 GLU A O 1
ATOM 861 N N . GLU A 1 110 ? 6.105 8.146 -6.960 1.00 92.94 110 GLU A N 1
ATOM 862 C CA . GLU A 1 110 ? 5.033 9.148 -6.948 1.00 92.94 110 GLU A CA 1
ATOM 863 C C . GLU A 1 110 ? 4.131 9.015 -5.717 1.00 92.94 110 GLU A C 1
ATOM 865 O O . GLU A 1 110 ? 3.857 10.015 -5.052 1.00 92.94 110 GLU A O 1
ATOM 870 N N . ASN A 1 111 ? 3.713 7.791 -5.379 1.00 92.25 111 ASN A N 1
ATOM 871 C CA . ASN A 1 111 ? 2.848 7.537 -4.227 1.00 92.25 111 ASN A CA 1
ATOM 872 C C . ASN A 1 111 ? 3.566 7.774 -2.894 1.00 92.25 111 ASN A C 1
ATOM 874 O O . ASN A 1 111 ? 2.989 8.374 -1.988 1.00 92.25 111 ASN A O 1
ATOM 878 N N . LEU A 1 112 ? 4.827 7.348 -2.771 1.00 93.75 112 LEU A N 1
ATOM 879 C CA . LEU A 1 112 ? 5.621 7.585 -1.565 1.00 93.75 112 LEU A CA 1
ATOM 880 C C . LEU A 1 112 ? 5.854 9.080 -1.337 1.00 93.75 112 LEU A C 1
ATOM 882 O O . LEU A 1 112 ? 5.781 9.534 -0.199 1.00 93.75 112 LEU A O 1
ATOM 886 N N . ASN A 1 113 ? 6.051 9.858 -2.402 1.00 91.56 113 ASN A N 1
ATOM 887 C CA . ASN A 1 113 ? 6.220 11.309 -2.310 1.00 91.56 113 ASN A CA 1
ATOM 888 C C . ASN A 1 113 ? 4.956 12.049 -1.829 1.00 91.56 113 ASN A C 1
ATOM 890 O O . ASN A 1 113 ? 5.064 13.196 -1.398 1.00 91.56 113 ASN A O 1
ATOM 894 N N . GLN A 1 114 ? 3.775 11.415 -1.854 1.00 90.75 114 GLN A N 1
ATOM 895 C CA . GLN A 1 114 ? 2.556 11.966 -1.241 1.00 90.75 114 GLN A CA 1
ATOM 896 C C . GLN A 1 114 ? 2.475 11.714 0.273 1.00 90.75 114 GLN A C 1
ATOM 898 O O . GLN A 1 114 ? 1.660 12.335 0.958 1.00 90.75 114 GLN A O 1
ATOM 903 N N . ALA A 1 115 ? 3.307 10.820 0.819 1.00 92.69 115 ALA A N 1
ATOM 904 C CA . ALA A 1 115 ? 3.278 10.479 2.234 1.00 92.69 115 ALA A CA 1
ATOM 905 C C . ALA A 1 115 ? 3.867 11.615 3.085 1.00 92.69 115 ALA A C 1
ATOM 907 O O . ALA A 1 115 ? 5.071 11.870 3.095 1.00 92.69 115 ALA A O 1
ATOM 908 N N . SER A 1 116 ? 3.012 12.287 3.854 1.00 89.19 116 SER A N 1
ATOM 909 C CA . SER A 1 116 ? 3.405 13.378 4.752 1.00 89.19 116 SER A CA 1
ATOM 910 C C . SER A 1 116 ? 3.781 12.891 6.154 1.00 89.19 116 SER A C 1
ATOM 912 O O . SER A 1 116 ? 3.271 11.872 6.614 1.00 89.19 116 SER A O 1
ATOM 914 N N . GLY A 1 117 ? 4.568 13.676 6.891 1.00 92.75 117 GLY A N 1
ATOM 915 C CA . GLY A 1 117 ? 4.930 13.396 8.285 1.00 92.75 117 GLY A CA 1
ATOM 916 C C . GLY A 1 117 ? 6.230 12.603 8.422 1.00 92.75 117 GLY A C 1
ATOM 917 O O . GLY A 1 117 ? 6.777 12.102 7.445 1.00 92.75 117 GLY A O 1
ATOM 918 N N . SER A 1 118 ? 6.734 12.492 9.653 1.00 92.25 118 SER A N 1
ATOM 919 C CA . SER A 1 118 ? 8.074 11.948 9.929 1.00 92.25 118 SER A CA 1
ATOM 920 C C . SER A 1 118 ? 8.283 10.528 9.397 1.00 92.25 118 SER A C 1
ATOM 922 O O . SER A 1 118 ? 9.349 10.223 8.866 1.00 92.25 118 SER A O 1
ATOM 924 N N . VAL A 1 119 ? 7.262 9.671 9.500 1.00 92.31 119 VAL A N 1
ATOM 925 C CA . VAL A 1 119 ? 7.306 8.290 8.998 1.00 92.31 119 VAL A CA 1
ATOM 926 C C . VAL A 1 119 ? 7.375 8.262 7.470 1.00 92.31 119 VAL A C 1
ATOM 928 O O . VAL A 1 119 ? 8.241 7.585 6.919 1.00 92.31 119 VAL A O 1
ATOM 931 N N . GLY A 1 120 ? 6.512 9.022 6.787 1.00 94.19 120 GLY A N 1
ATOM 932 C CA . GLY A 1 120 ? 6.521 9.135 5.326 1.00 94.19 120 GLY A CA 1
ATOM 933 C C . GLY A 1 120 ? 7.864 9.645 4.804 1.00 94.19 120 GLY A C 1
ATOM 934 O O . GLY A 1 120 ? 8.471 9.005 3.947 1.00 94.19 120 GLY A O 1
ATOM 935 N N . THR A 1 121 ? 8.391 10.714 5.411 1.00 95.50 121 THR A N 1
ATOM 936 C CA . THR A 1 121 ? 9.710 11.268 5.074 1.00 95.50 121 THR A CA 1
ATOM 937 C C . THR A 1 121 ? 10.823 10.232 5.240 1.00 95.50 121 THR A C 1
ATOM 939 O O . THR A 1 121 ? 11.598 10.019 4.314 1.00 95.50 121 THR A O 1
ATOM 942 N N . ALA A 1 122 ? 10.869 9.511 6.365 1.00 96.50 122 ALA A N 1
ATOM 943 C CA . ALA A 1 122 ? 11.900 8.497 6.599 1.00 96.50 122 ALA A CA 1
ATOM 944 C C . ALA A 1 122 ? 11.863 7.344 5.573 1.00 96.50 122 ALA A C 1
ATOM 946 O O . ALA A 1 122 ? 12.911 6.799 5.197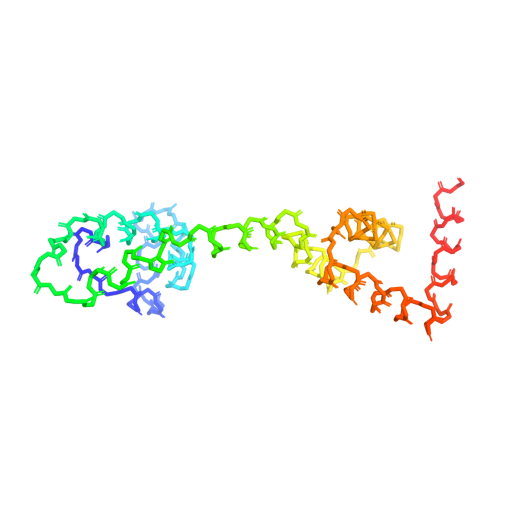 1.00 96.50 122 ALA A O 1
ATOM 947 N N . ILE A 1 123 ? 10.664 6.967 5.115 1.00 94.62 123 ILE A N 1
ATOM 948 C CA . ILE A 1 123 ? 10.474 5.941 4.082 1.00 94.62 123 ILE A CA 1
ATOM 949 C C . ILE A 1 123 ? 10.941 6.460 2.718 1.00 94.62 123 ILE A C 1
ATOM 951 O O . ILE A 1 123 ? 11.731 5.777 2.064 1.00 94.62 123 ILE A O 1
ATOM 955 N N . VAL A 1 124 ? 10.521 7.665 2.316 1.00 95.25 124 VAL A N 1
ATOM 956 C CA . VAL A 1 124 ? 10.943 8.314 1.059 1.00 95.25 124 VAL A CA 1
ATOM 957 C C . VAL A 1 124 ? 12.461 8.480 1.010 1.00 95.25 124 VAL A C 1
ATOM 959 O O . VAL A 1 124 ? 13.101 8.089 0.032 1.00 95.25 124 VAL A O 1
ATOM 962 N N . ASP A 1 125 ? 13.067 8.965 2.093 1.00 95.75 125 ASP A N 1
ATOM 963 C CA . ASP A 1 125 ? 14.519 9.124 2.198 1.00 95.75 125 ASP A CA 1
ATOM 964 C C . ASP A 1 125 ? 15.242 7.784 2.048 1.00 95.75 125 ASP A C 1
ATOM 966 O O . ASP A 1 125 ? 16.283 7.681 1.393 1.00 95.75 125 ASP A O 1
ATOM 970 N N . THR A 1 126 ? 14.688 6.720 2.634 1.00 96.19 126 THR A N 1
ATOM 971 C CA . THR A 1 126 ? 15.242 5.370 2.500 1.00 96.19 126 THR A CA 1
ATOM 972 C C . THR A 1 126 ? 15.125 4.849 1.074 1.00 96.19 126 THR A C 1
ATOM 974 O O . THR A 1 126 ? 16.113 4.330 0.553 1.00 96.19 126 THR A O 1
ATOM 977 N N . PHE A 1 127 ? 13.972 5.025 0.431 1.00 94.81 127 PHE A N 1
ATOM 978 C CA . PHE A 1 127 ? 13.746 4.635 -0.958 1.00 94.81 127 PHE A CA 1
ATOM 979 C C . PHE A 1 127 ? 14.742 5.330 -1.897 1.00 94.81 127 PHE A C 1
ATOM 981 O O . PHE A 1 127 ? 15.515 4.667 -2.595 1.00 94.81 127 PHE A O 1
ATOM 988 N N . ASN A 1 128 ? 14.831 6.658 -1.813 1.00 94.12 128 ASN A N 1
ATOM 989 C CA . ASN A 1 128 ? 15.735 7.464 -2.632 1.00 94.12 128 ASN A CA 1
ATOM 990 C C . ASN A 1 128 ? 17.202 7.100 -2.398 1.00 94.12 128 ASN A C 1
ATOM 992 O O . ASN A 1 128 ? 17.970 6.934 -3.346 1.00 94.12 128 ASN A O 1
ATOM 996 N N . ARG A 1 129 ? 17.596 6.901 -1.138 1.00 96.94 129 ARG A N 1
ATOM 997 C CA . ARG A 1 129 ? 18.950 6.467 -0.780 1.00 96.94 129 ARG A CA 1
ATOM 998 C C . ARG A 1 129 ? 19.302 5.109 -1.388 1.00 96.94 129 ARG A C 1
ATOM 1000 O O . ARG A 1 129 ? 20.435 4.928 -1.833 1.00 96.94 129 ARG A O 1
ATOM 1007 N N . VAL A 1 130 ? 18.370 4.154 -1.420 1.00 95.44 130 VAL A N 1
ATOM 1008 C CA . VAL A 1 130 ? 18.601 2.840 -2.046 1.00 95.44 130 VAL A CA 1
ATOM 1009 C C . VAL A 1 130 ? 18.786 2.984 -3.556 1.00 95.44 130 VAL A C 1
ATOM 1011 O O . VAL A 1 130 ? 19.751 2.437 -4.092 1.00 95.44 130 VAL A O 1
ATOM 1014 N N . LEU A 1 131 ? 17.932 3.763 -4.227 1.00 93.44 131 LEU A N 1
ATOM 1015 C CA . LEU A 1 131 ? 18.045 4.003 -5.669 1.00 93.44 131 LEU A CA 1
ATOM 1016 C C . LEU A 1 131 ? 19.346 4.724 -6.036 1.00 93.44 131 LEU A C 1
ATOM 1018 O O . LEU A 1 131 ? 20.034 4.330 -6.974 1.00 93.44 131 LEU A O 1
ATOM 1022 N N . GLN A 1 132 ? 19.740 5.736 -5.263 1.00 92.69 132 GLN A N 1
ATOM 1023 C CA . GLN A 1 132 ? 20.975 6.489 -5.501 1.00 92.69 132 GLN A CA 1
ATOM 1024 C C . GLN A 1 132 ? 22.233 5.627 -5.360 1.00 92.69 132 GLN A C 1
ATOM 1026 O O . GLN A 1 132 ? 23.192 5.812 -6.111 1.00 92.69 132 GLN A O 1
ATOM 1031 N N . ARG A 1 133 ? 22.239 4.674 -4.420 1.00 96.44 133 ARG A N 1
ATOM 1032 C CA . ARG A 1 133 ? 23.359 3.735 -4.238 1.00 96.44 133 ARG A CA 1
ATOM 1033 C C . ARG A 1 133 ? 23.411 2.648 -5.310 1.00 96.44 133 ARG A C 1
ATOM 1035 O O . ARG A 1 133 ? 24.429 1.967 -5.405 1.00 96.44 133 ARG A O 1
ATOM 1042 N N . ASN A 1 134 ? 22.356 2.495 -6.111 1.00 94.94 134 ASN A N 1
ATOM 1043 C CA . ASN A 1 134 ? 22.279 1.520 -7.190 1.00 94.94 134 ASN A CA 1
ATOM 1044 C C . ASN A 1 134 ? 22.437 2.202 -8.563 1.00 94.94 134 ASN A C 1
ATOM 1046 O O . ASN A 1 134 ? 21.447 2.605 -9.174 1.00 94.94 134 ASN A O 1
ATOM 1050 N N . PRO A 1 135 ? 23.663 2.308 -9.115 1.00 92.75 135 PRO A N 1
ATOM 1051 C CA . PRO A 1 135 ? 23.869 2.931 -10.426 1.00 92.75 135 PRO A CA 1
ATOM 1052 C C . PRO A 1 135 ? 23.133 2.194 -11.556 1.00 92.75 135 PRO A C 1
ATOM 1054 O O . PRO A 1 135 ? 22.743 2.822 -12.539 1.00 92.75 135 PRO A O 1
ATOM 1057 N N . GLY A 1 136 ? 22.878 0.889 -11.394 1.00 95.56 136 GLY A N 1
ATOM 1058 C CA . GLY A 1 136 ? 22.094 0.090 -12.338 1.00 95.56 136 GLY A CA 1
ATOM 1059 C C . GLY A 1 136 ? 20.668 0.608 -12.535 1.00 95.56 136 GLY A C 1
ATOM 1060 O O . GLY A 1 136 ? 20.144 0.508 -13.640 1.00 95.56 136 GLY A O 1
ATOM 1061 N N . TRP A 1 137 ? 20.070 1.245 -11.520 1.00 94.62 137 TRP A N 1
ATOM 1062 C CA . TRP A 1 137 ? 18.744 1.854 -11.646 1.00 94.62 137 TRP A CA 1
ATOM 1063 C C . TRP A 1 137 ? 18.709 2.934 -12.734 1.00 94.62 137 TRP A C 1
ATOM 1065 O O . TRP A 1 137 ? 17.803 2.945 -13.566 1.00 94.62 137 TRP A O 1
ATOM 1075 N N . LYS A 1 138 ? 19.739 3.791 -12.798 1.00 93.69 138 LYS A N 1
ATOM 1076 C CA . LYS A 1 138 ? 19.839 4.842 -13.824 1.00 93.69 138 LYS A CA 1
ATOM 1077 C C . LYS A 1 138 ? 19.946 4.247 -15.225 1.00 93.69 138 LYS A C 1
ATOM 1079 O O . LYS A 1 138 ? 19.248 4.693 -16.126 1.00 93.69 138 LYS A O 1
ATOM 1084 N N . VAL A 1 139 ? 20.776 3.214 -15.385 1.00 96.00 139 VAL A N 1
ATOM 1085 C CA . VAL A 1 139 ? 20.965 2.523 -16.672 1.00 96.00 139 VAL A CA 1
ATOM 1086 C C . VAL A 1 139 ? 19.661 1.873 -17.137 1.00 96.00 139 VAL A C 1
ATOM 1088 O O . VAL A 1 139 ? 19.253 2.083 -18.276 1.00 96.00 139 VAL A O 1
ATOM 1091 N N . MET A 1 140 ? 18.977 1.143 -16.251 1.00 95.25 140 MET A N 1
ATOM 1092 C CA . MET A 1 140 ? 17.689 0.506 -16.552 1.00 95.25 140 MET A CA 1
ATOM 1093 C C . MET A 1 140 ? 16.616 1.525 -16.934 1.00 95.25 140 MET A C 1
ATOM 1095 O O . MET A 1 140 ? 15.878 1.301 -17.889 1.00 95.25 140 MET A O 1
ATOM 1099 N N . THR A 1 141 ? 16.566 2.658 -16.231 1.00 95.50 141 THR A N 1
ATOM 1100 C CA . THR A 1 141 ? 15.621 3.738 -16.535 1.00 95.50 141 THR A CA 1
ATOM 1101 C C . THR A 1 141 ? 15.875 4.302 -17.934 1.00 95.50 141 THR A C 1
ATOM 1103 O O . THR A 1 141 ? 14.950 4.361 -18.736 1.00 95.50 141 THR A O 1
ATOM 1106 N N . SER A 1 142 ? 17.132 4.609 -18.281 1.00 95.94 142 SER A N 1
ATOM 1107 C CA . SER A 1 142 ? 17.481 5.090 -19.625 1.00 95.94 142 SER A CA 1
ATOM 1108 C C . SER A 1 142 ? 17.180 4.067 -20.723 1.00 95.94 142 SER A C 1
ATOM 1110 O O . SER A 1 142 ? 16.719 4.437 -21.797 1.00 95.94 142 SER A O 1
ATOM 1112 N N . MET A 1 143 ? 17.418 2.777 -20.470 1.00 96.69 143 MET A N 1
ATOM 1113 C CA . MET A 1 143 ? 17.053 1.712 -21.409 1.00 96.69 143 MET A CA 1
ATOM 1114 C C . MET A 1 143 ? 15.539 1.625 -21.609 1.00 96.69 143 MET A C 1
ATOM 1116 O O . MET A 1 143 ? 15.090 1.477 -22.741 1.00 96.69 143 MET A O 1
ATOM 1120 N N . ALA A 1 144 ? 14.756 1.728 -20.533 1.00 96.94 144 ALA A N 1
ATOM 1121 C CA . ALA A 1 144 ? 13.302 1.746 -20.623 1.00 96.94 144 ALA A CA 1
ATOM 1122 C C . ALA A 1 144 ? 12.801 2.948 -21.433 1.00 96.94 144 ALA A C 1
ATOM 1124 O O . ALA A 1 144 ? 11.955 2.757 -22.299 1.00 96.94 144 ALA A O 1
ATOM 1125 N N . ASP A 1 145 ? 13.370 4.137 -21.217 1.00 95.56 145 ASP A N 1
ATOM 1126 C CA . ASP A 1 145 ? 13.005 5.343 -21.970 1.00 95.56 145 ASP A CA 1
ATOM 1127 C C . ASP A 1 145 ? 13.286 5.174 -23.477 1.00 95.56 145 ASP A C 1
ATOM 1129 O O . ASP A 1 145 ? 12.431 5.480 -24.299 1.00 95.56 145 ASP A O 1
ATOM 1133 N N . ILE A 1 146 ? 14.432 4.588 -23.852 1.00 96.81 146 ILE A N 1
ATOM 1134 C CA . ILE A 1 146 ? 14.758 4.279 -25.261 1.00 96.81 146 ILE A CA 1
ATOM 1135 C C . ILE A 1 146 ? 13.770 3.269 -25.870 1.00 96.81 146 ILE A C 1
ATOM 1137 O O . ILE A 1 146 ? 13.456 3.346 -27.056 1.00 96.81 146 ILE A O 1
ATOM 1141 N N . LEU A 1 147 ? 13.307 2.294 -25.083 1.00 94.50 147 LEU A N 1
ATOM 1142 C CA . LEU A 1 147 ? 12.365 1.269 -25.541 1.00 94.50 147 LEU A CA 1
ATOM 1143 C C . LEU A 1 147 ? 10.930 1.793 -25.692 1.00 94.50 147 LEU A C 1
ATOM 1145 O O . LEU A 1 147 ? 10.160 1.195 -26.445 1.00 94.50 147 LEU A O 1
ATOM 1149 N N . GLU A 1 148 ? 10.555 2.860 -24.981 1.00 91.38 148 GLU A N 1
ATOM 1150 C CA . GLU A 1 148 ? 9.243 3.505 -25.135 1.00 91.38 148 GLU A CA 1
ATOM 1151 C C . GLU A 1 148 ? 9.156 4.430 -26.353 1.00 91.38 148 GLU A C 1
ATOM 1153 O O . GLU A 1 148 ? 8.055 4.590 -26.887 1.00 91.38 148 GLU A O 1
ATOM 1158 N N . GLY A 1 149 ? 10.298 4.939 -26.831 1.00 79.12 149 GLY A N 1
ATOM 1159 C CA . GLY A 1 149 ? 10.399 5.822 -27.997 1.00 79.12 149 GLY A CA 1
ATOM 1160 C C . GLY A 1 149 ? 10.588 7.282 -27.623 1.00 79.12 149 GLY A C 1
ATOM 1161 O O . GLY A 1 149 ? 9.643 7.872 -27.056 1.00 79.12 149 GLY A O 1
#

Radius of gyration: 22.65 Å; chains: 1; bounding box: 47×48×60 Å

Secondary structure (DSSP, 8-state):
-TTTT--GGGGGSHHHHHHHHHHH-S-PPPHHHHHHHTSHHHHHHHHHHS-GGG-HHHHHHHHHHT-HHHHHHHHHHHHHHTTHHHHHHHHHSTT--HHHHHHHHHHHHHHHTT--SHHHHHHHHHHHHHHHH-HHHHHHHHHHHHHH-